Protein AF-A0A8T0EGS3-F1 (afdb_monomer)

Secondary structure (DSSP, 8-state):
-HHHHHHHHTT--GGGHHHHHHHHHHHHHTT-GGG--HHHHHHHHHT--TTS-----PPP--TTS-GGG------S---B-TTS-BHHHHHHHHHHHHHHHHHHHHHHHHHHHHHHHHT-

Solvent-accessible surface area (backbone atoms only — not comparable to full-atom values): 6953 Å² total; per-residue (Å²): 110,69,66,50,51,49,36,60,76,64,70,58,50,58,39,42,50,56,62,36,26,38,51,27,13,57,42,24,65,73,64,42,65,88,50,64,42,70,73,57,51,52,52,58,60,70,58,42,42,99,89,70,40,23,56,72,87,46,73,71,70,73,89,90,47,62,83,94,63,59,76,76,74,76,70,77,84,76,49,72,46,98,85,63,30,29,53,56,48,30,51,29,43,51,40,25,51,49,21,44,52,49,51,53,53,53,52,53,50,56,52,51,56,50,53,58,60,76,73,108

Organism: Argiope bruennichi (NCBI:txid94029)

Mean predicted aligned error: 6.41 Å

pLDDT: mean 87.78, std 12.64, range [53.53, 98.06]

Foldseek 3Di:
DVLLVVCVVVVNDLLCLLVNLLCLLVVLVVPPCVSLDPVSLVVLVVQADPVRAHASPDQHFDPPDDPVPPPSPPPPDWDQDPVNGTPSSRVSSVSNVVSNVVVVVVVVVVVVVVVVVVVD

Structure (mmCIF, N/CA/C/O backbone):
data_AF-A0A8T0EGS3-F1
#
_entry.id   AF-A0A8T0EGS3-F1
#
loop_
_atom_site.group_PDB
_atom_site.id
_atom_site.type_symbol
_atom_site.label_atom_id
_atom_site.label_alt_id
_atom_site.label_comp_id
_atom_site.label_asym_id
_atom_site.label_entity_id
_atom_site.label_seq_id
_atom_site.pdbx_PDB_ins_code
_atom_site.Cartn_x
_atom_site.Cartn_y
_atom_site.Cartn_z
_atom_site.occupancy
_atom_site.B_iso_or_equiv
_atom_site.auth_seq_id
_atom_site.auth_comp_id
_atom_site.auth_asym_id
_atom_site.auth_atom_id
_atom_site.pdbx_PDB_model_num
ATOM 1 N N . MET A 1 1 ? 3.166 12.385 4.426 1.00 62.91 1 MET A N 1
ATOM 2 C CA . MET A 1 1 ? 1.961 12.535 3.580 1.00 62.91 1 MET A CA 1
ATOM 3 C C . MET A 1 1 ? 2.237 13.133 2.206 1.00 62.91 1 MET A C 1
ATOM 5 O O . MET A 1 1 ? 1.375 12.961 1.356 1.00 62.91 1 MET A O 1
ATOM 9 N N . ARG A 1 2 ? 3.347 13.864 1.975 1.00 80.12 2 ARG A N 1
ATOM 10 C CA . ARG A 1 2 ? 3.587 14.544 0.690 1.00 80.12 2 ARG A CA 1
ATOM 11 C C . ARG A 1 2 ? 3.463 13.571 -0.489 1.00 80.12 2 ARG A C 1
ATOM 13 O O . ARG A 1 2 ? 2.592 13.781 -1.321 1.00 80.12 2 ARG A O 1
ATOM 20 N N . ASP A 1 3 ? 4.231 12.485 -0.509 1.00 85.69 3 ASP A N 1
ATOM 21 C CA . ASP A 1 3 ? 4.284 11.641 -1.713 1.00 85.69 3 ASP A CA 1
ATOM 22 C C . ASP A 1 3 ? 3.052 10.744 -1.863 1.00 85.69 3 ASP A C 1
ATOM 24 O O . ASP A 1 3 ? 2.592 10.541 -2.982 1.00 85.69 3 ASP A O 1
ATOM 28 N N . ALA A 1 4 ?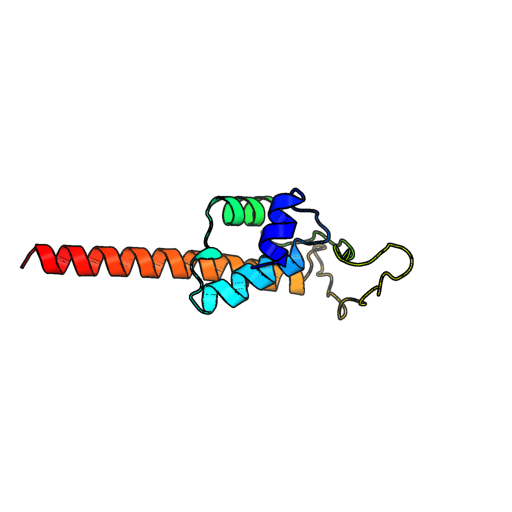 2.441 10.292 -0.759 1.00 92.38 4 ALA A N 1
ATOM 29 C CA . ALA A 1 4 ? 1.164 9.576 -0.824 1.00 92.38 4 ALA A CA 1
ATOM 30 C C . ALA A 1 4 ? 0.050 10.440 -1.452 1.00 92.38 4 ALA A C 1
ATOM 32 O O . ALA A 1 4 ? -0.677 9.986 -2.333 1.00 92.38 4 ALA A O 1
ATOM 33 N N . LYS A 1 5 ? -0.025 11.726 -1.077 1.00 93.00 5 LYS A N 1
ATOM 34 C CA . LYS A 1 5 ? -0.959 12.683 -1.690 1.00 93.00 5 LYS A CA 1
ATOM 35 C C . LYS A 1 5 ? -0.607 12.999 -3.141 1.00 93.00 5 LYS A C 1
ATOM 37 O O . LYS A 1 5 ? -1.508 13.124 -3.957 1.00 93.00 5 LYS A O 1
ATOM 42 N N . ILE A 1 6 ? 0.674 13.131 -3.484 1.00 91.12 6 ILE A N 1
ATOM 43 C CA . ILE A 1 6 ? 1.071 13.358 -4.884 1.00 91.12 6 ILE A CA 1
ATOM 44 C C . ILE A 1 6 ? 0.712 12.137 -5.740 1.00 91.12 6 ILE A C 1
ATOM 46 O O . ILE A 1 6 ? 0.191 12.297 -6.838 1.00 91.12 6 ILE A O 1
ATOM 50 N N . THR A 1 7 ? 0.910 10.926 -5.223 1.00 92.31 7 THR A N 1
ATOM 51 C CA . THR A 1 7 ? 0.517 9.679 -5.896 1.00 92.31 7 THR A CA 1
ATOM 52 C C . THR A 1 7 ? -0.995 9.642 -6.150 1.00 92.31 7 THR A C 1
ATOM 54 O O . THR A 1 7 ? -1.415 9.353 -7.265 1.00 92.31 7 THR A O 1
ATOM 57 N N . GLU A 1 8 ? -1.812 10.026 -5.163 1.00 95.19 8 GLU A N 1
ATOM 58 C CA . GLU A 1 8 ? -3.267 10.194 -5.321 1.00 95.19 8 GLU A CA 1
ATOM 59 C C . GLU A 1 8 ? -3.608 11.233 -6.407 1.00 95.19 8 GLU A C 1
ATOM 61 O O . GLU A 1 8 ? -4.380 10.950 -7.321 1.00 95.19 8 GLU A O 1
ATOM 66 N N . LEU A 1 9 ? -2.981 12.413 -6.365 1.00 94.50 9 LEU A N 1
ATOM 67 C CA . LEU A 1 9 ? -3.219 13.500 -7.326 1.00 94.50 9 LEU A CA 1
ATOM 68 C C . LEU A 1 9 ? -2.769 13.171 -8.757 1.00 94.50 9 LEU A C 1
ATOM 70 O O . LEU A 1 9 ? -3.268 13.768 -9.708 1.00 94.50 9 LEU A O 1
ATOM 74 N N . THR A 1 10 ? -1.827 12.243 -8.914 1.00 91.81 10 THR A N 1
ATOM 75 C CA . THR A 1 10 ? -1.274 11.820 -10.211 1.00 91.81 10 THR A CA 1
ATOM 76 C C . THR A 1 10 ? -1.901 10.528 -10.737 1.00 91.81 10 THR A C 1
ATOM 78 O O . THR A 1 10 ? -1.474 10.020 -11.771 1.00 91.81 10 THR A O 1
ATOM 81 N N . GLY A 1 11 ? -2.943 10.018 -10.071 1.00 94.19 11 GLY A N 1
ATOM 82 C CA . GLY A 1 11 ? -3.716 8.869 -10.542 1.00 94.19 11 GLY A CA 1
ATOM 83 C C . GLY A 1 11 ? -3.059 7.517 -10.273 1.00 94.19 11 GLY A C 1
ATOM 84 O O . GLY A 1 11 ? -3.289 6.579 -11.027 1.00 94.19 11 GLY A O 1
ATOM 85 N N . PHE A 1 12 ? -2.264 7.417 -9.207 1.00 93.75 12 PHE A N 1
ATOM 86 C CA . PHE A 1 12 ? -1.599 6.190 -8.767 1.00 93.75 12 PHE A CA 1
ATOM 87 C C . PHE A 1 12 ? -0.733 5.524 -9.850 1.00 93.75 12 PHE A C 1
ATOM 89 O O . PHE A 1 12 ? -1.000 4.398 -10.270 1.00 93.75 12 PHE A O 1
ATOM 96 N N . PRO A 1 13 ? 0.320 6.200 -10.337 1.00 91.69 13 PRO A N 1
ATOM 97 C CA . PRO A 1 13 ? 1.232 5.587 -11.292 1.00 91.69 13 PRO A CA 1
ATOM 98 C C . PRO A 1 13 ? 1.929 4.3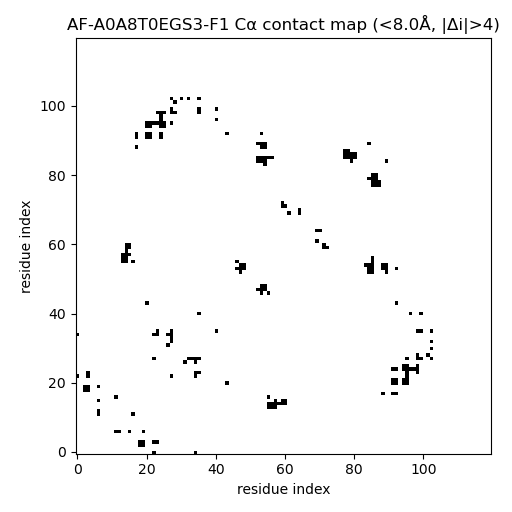60 -10.683 1.00 91.69 13 PRO A C 1
ATOM 100 O O . PRO A 1 13 ? 2.462 4.423 -9.574 1.00 91.69 13 PRO A O 1
ATOM 103 N N . GLY A 1 14 ? 2.027 3.272 -11.455 1.00 90.06 14 GLY A N 1
ATOM 104 C CA . GLY A 1 14 ? 2.678 2.023 -11.028 1.00 90.06 14 GLY A CA 1
ATOM 105 C C . GLY A 1 14 ? 4.121 2.183 -10.537 1.00 90.06 14 GLY A C 1
ATOM 106 O O . GLY A 1 14 ? 4.586 1.405 -9.711 1.00 90.06 14 GLY A O 1
ATOM 107 N N . SER A 1 15 ? 4.829 3.223 -10.994 1.00 88.31 15 SER A N 1
ATOM 108 C CA . SER A 1 15 ? 6.168 3.603 -10.514 1.00 88.31 15 SER A CA 1
ATOM 109 C C . SER A 1 15 ? 6.209 4.043 -9.048 1.00 88.31 15 SER A C 1
ATOM 111 O O . SER A 1 15 ? 7.293 4.116 -8.475 1.00 88.31 15 SER A O 1
ATOM 113 N N . HIS A 1 16 ? 5.054 4.310 -8.438 1.00 91.00 16 HIS A N 1
ATOM 114 C CA . HIS A 1 16 ? 4.921 4.858 -7.091 1.00 91.00 16 HIS A CA 1
ATOM 115 C C . HIS A 1 16 ? 4.192 3.935 -6.115 1.00 91.00 16 HIS A C 1
ATOM 117 O O . HIS A 1 16 ? 4.148 4.259 -4.931 1.00 91.00 16 HIS A O 1
ATOM 123 N N . HIS A 1 17 ? 3.660 2.792 -6.567 1.00 93.38 17 HIS A N 1
ATOM 124 C CA . HIS A 1 17 ? 2.936 1.844 -5.708 1.00 93.38 17 HIS A CA 1
ATOM 125 C C . HIS A 1 17 ? 3.760 1.437 -4.476 1.00 93.38 17 HIS A C 1
ATOM 127 O O . HIS A 1 17 ? 3.272 1.510 -3.352 1.00 93.38 17 HIS A O 1
ATOM 133 N N . ASP A 1 18 ? 5.033 1.096 -4.688 1.00 91.88 18 ASP A N 1
ATOM 134 C CA . ASP A 1 18 ? 5.998 0.714 -3.650 1.00 91.88 18 ASP A CA 1
ATOM 135 C C . ASP A 1 18 ? 6.107 1.776 -2.538 1.00 91.88 18 ASP A C 1
ATOM 137 O O . ASP A 1 18 ? 5.790 1.509 -1.379 1.00 91.88 18 ASP A O 1
ATOM 141 N N . LEU A 1 19 ? 6.447 3.017 -2.907 1.00 91.50 19 LEU A N 1
ATOM 142 C CA . LEU A 1 19 ? 6.598 4.129 -1.963 1.00 91.50 19 LEU A CA 1
ATOM 143 C C . LEU A 1 19 ? 5.265 4.526 -1.309 1.00 91.50 19 LEU A C 1
ATOM 145 O O . LEU A 1 19 ? 5.234 4.938 -0.147 1.00 91.50 19 LEU A O 1
ATOM 149 N N . PHE A 1 20 ? 4.164 4.423 -2.053 1.00 95.12 20 PHE A N 1
ATOM 150 C CA . PHE A 1 20 ? 2.822 4.712 -1.559 1.00 95.12 20 PHE A CA 1
ATOM 151 C C . PHE A 1 20 ? 2.425 3.748 -0.437 1.00 95.12 20 PHE A C 1
ATOM 153 O O . PHE A 1 20 ? 2.063 4.192 0.656 1.00 95.12 20 PHE A O 1
ATOM 160 N N . MET A 1 21 ? 2.567 2.440 -0.675 1.00 96.25 21 MET A N 1
ATOM 161 C CA . MET A 1 21 ? 2.302 1.400 0.320 1.00 96.25 21 MET A CA 1
ATOM 162 C C . MET A 1 21 ? 3.265 1.495 1.505 1.00 96.25 21 MET A C 1
ATOM 164 O O . MET A 1 21 ? 2.824 1.413 2.650 1.00 96.25 21 MET A O 1
ATOM 168 N N . GLU A 1 22 ? 4.554 1.757 1.264 1.00 94.81 22 GLU A N 1
ATOM 169 C CA . GLU A 1 22 ? 5.541 1.953 2.331 1.00 94.81 22 GLU A CA 1
ATOM 170 C C . GLU A 1 22 ? 5.146 3.112 3.265 1.00 94.81 22 GLU A C 1
ATOM 172 O O . GLU A 1 22 ? 5.153 2.949 4.488 1.00 94.81 22 GLU A O 1
ATOM 177 N N . GLN A 1 23 ? 4.727 4.264 2.723 1.00 95.31 23 GLN A N 1
ATOM 178 C CA . GLN A 1 23 ? 4.280 5.393 3.548 1.00 95.31 23 GLN A CA 1
ATOM 179 C C . GLN A 1 23 ? 3.009 5.088 4.334 1.00 95.31 23 GLN A C 1
ATOM 181 O O . GLN A 1 23 ? 2.932 5.443 5.511 1.00 95.31 23 GLN A O 1
ATOM 186 N N . ILE A 1 24 ? 2.025 4.437 3.709 1.00 96.81 24 ILE A N 1
ATOM 187 C CA . ILE A 1 24 ? 0.783 4.054 4.389 1.00 96.81 24 ILE A CA 1
ATOM 188 C C . ILE A 1 24 ? 1.074 3.079 5.526 1.00 96.81 24 ILE A C 1
ATOM 190 O O . ILE A 1 24 ? 0.621 3.302 6.646 1.00 96.81 24 ILE A O 1
ATOM 194 N N . GLY A 1 25 ? 1.870 2.041 5.268 1.00 96.69 25 GLY A N 1
ATOM 195 C CA . GLY A 1 25 ? 2.243 1.049 6.271 1.00 96.69 25 GLY A CA 1
ATOM 196 C C . GLY A 1 25 ? 3.018 1.655 7.437 1.00 96.69 25 GLY A C 1
ATOM 197 O O . GLY A 1 25 ? 2.608 1.517 8.590 1.00 96.69 25 GLY A O 1
ATOM 198 N N . LEU A 1 26 ? 4.114 2.368 7.155 1.00 95.44 26 LEU A N 1
ATOM 199 C CA . LEU A 1 26 ? 4.980 2.933 8.193 1.00 95.44 26 LEU A CA 1
ATOM 200 C C . LEU A 1 26 ? 4.271 4.012 9.016 1.00 95.44 26 LEU A C 1
ATOM 202 O O . LEU A 1 26 ? 4.293 3.964 10.247 1.00 95.44 26 LEU A O 1
ATOM 206 N N . CYS A 1 27 ? 3.632 4.988 8.364 1.00 95.19 27 CYS A N 1
ATOM 207 C CA . CYS A 1 27 ? 2.959 6.065 9.083 1.00 95.19 27 CYS A CA 1
ATOM 208 C C . CYS A 1 27 ? 1.661 5.591 9.751 1.00 95.19 27 CYS A C 1
ATOM 210 O O . CYS A 1 27 ? 1.368 6.027 10.866 1.00 95.19 27 CYS A O 1
ATOM 212 N N . GLY A 1 28 ? 0.914 4.680 9.122 1.00 94.38 28 GLY A N 1
ATOM 213 C CA . GLY A 1 28 ? -0.297 4.097 9.700 1.00 94.38 28 GLY A CA 1
ATOM 214 C C . GLY A 1 28 ? -0.002 3.311 10.978 1.00 94.38 28 GLY A C 1
ATOM 215 O O . GLY A 1 28 ? -0.645 3.535 12.000 1.00 94.38 28 GLY A O 1
ATOM 216 N N . ILE A 1 29 ? 1.045 2.476 10.991 1.00 94.31 29 ILE A N 1
ATOM 217 C CA . ILE A 1 29 ? 1.473 1.757 12.208 1.00 94.31 29 ILE A CA 1
ATOM 218 C C . ILE A 1 29 ? 1.946 2.712 13.311 1.00 94.31 29 ILE A C 1
ATOM 220 O O . ILE A 1 29 ? 1.770 2.414 14.496 1.00 94.31 29 ILE A O 1
ATOM 224 N N . TRP A 1 30 ? 2.506 3.868 12.947 1.00 93.69 30 TRP A N 1
ATOM 225 C CA . TRP A 1 30 ? 2.881 4.916 13.901 1.00 93.69 30 TRP A CA 1
ATOM 226 C C . TRP A 1 30 ? 1.674 5.699 14.460 1.00 93.69 30 TRP A C 1
ATOM 228 O O . TRP A 1 30 ? 1.839 6.554 15.328 1.00 93.69 30 TRP A O 1
ATOM 238 N N . GLY A 1 31 ? 0.456 5.411 13.990 1.00 90.69 31 GLY A N 1
ATOM 239 C CA . GLY A 1 31 ? -0.785 6.011 14.484 1.00 90.69 31 GLY A CA 1
ATOM 240 C C . GLY A 1 31 ? -1.229 7.269 13.734 1.00 90.69 31 GLY A C 1
ATOM 241 O O . GLY A 1 31 ? -2.147 7.958 14.187 1.00 90.69 31 GLY A O 1
ATOM 242 N N . TYR A 1 32 ? -0.620 7.593 12.588 1.00 93.56 32 TYR A N 1
ATOM 243 C CA . TYR A 1 32 ? -1.097 8.689 11.742 1.00 93.56 32 TYR A CA 1
ATOM 244 C C . TYR A 1 32 ? -2.343 8.253 10.960 1.00 93.56 32 TYR A C 1
ATOM 246 O O . TYR A 1 32 ? -2.246 7.699 9.867 1.00 93.56 32 TYR A O 1
ATOM 254 N N . LYS A 1 33 ? -3.522 8.560 11.512 1.00 90.62 33 LYS A N 1
ATOM 255 C CA . LYS A 1 33 ? -4.837 8.160 10.972 1.00 90.62 33 LYS A CA 1
ATOM 256 C C . LYS A 1 33 ? -5.119 8.680 9.552 1.00 90.62 33 LYS A C 1
ATOM 258 O O . LYS A 1 33 ? -5.897 8.072 8.827 1.00 90.62 33 LYS A O 1
ATOM 263 N N . ASP A 1 34 ? -4.449 9.751 9.117 1.00 92.12 34 ASP A N 1
ATOM 264 C CA . ASP A 1 34 ? -4.598 10.320 7.765 1.00 92.12 34 ASP A CA 1
ATOM 265 C C . ASP A 1 34 ? -4.187 9.358 6.630 1.00 92.12 34 ASP A C 1
ATOM 267 O O . ASP A 1 34 ? -4.494 9.616 5.465 1.00 92.12 34 ASP A O 1
ATOM 271 N N . PHE A 1 35 ? -3.472 8.274 6.953 1.00 93.75 35 PHE A N 1
ATOM 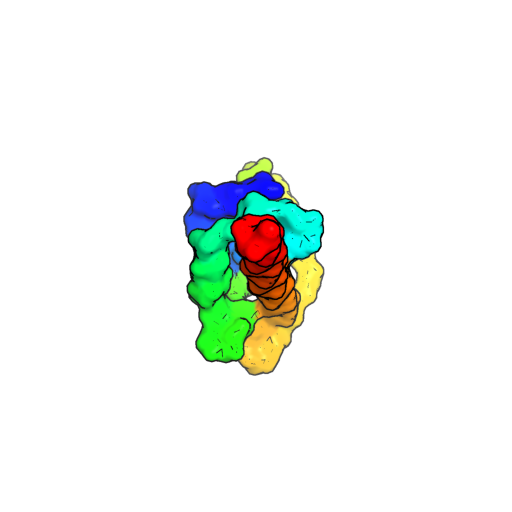272 C CA . PHE A 1 35 ? -3.053 7.247 5.997 1.00 93.75 35 PHE A CA 1
ATOM 273 C C . PHE A 1 35 ? -4.038 6.073 5.882 1.00 93.75 35 PHE A C 1
ATOM 275 O O . PHE A 1 35 ? -3.879 5.242 4.992 1.00 93.75 35 PHE A O 1
ATOM 282 N N . ASN A 1 36 ? -5.068 6.013 6.730 1.00 92.94 36 ASN A N 1
ATOM 283 C CA . ASN A 1 36 ? -6.097 4.969 6.725 1.00 92.94 36 ASN A CA 1
ATOM 284 C C . ASN A 1 36 ? -7.345 5.415 5.948 1.00 92.94 36 ASN A C 1
ATOM 286 O O . ASN A 1 36 ? -8.461 5.408 6.466 1.00 92.94 36 ASN A O 1
ATOM 290 N N . LYS A 1 37 ? -7.148 5.864 4.705 1.00 95.12 37 LYS A N 1
ATOM 291 C CA . LYS A 1 37 ? -8.251 6.241 3.815 1.00 95.12 37 LYS A CA 1
ATOM 292 C C . LYS A 1 37 ? -8.822 4.999 3.114 1.00 95.12 37 LYS A C 1
ATOM 294 O O . LYS A 1 37 ? -8.035 4.285 2.485 1.00 95.12 37 LYS A O 1
ATOM 299 N N . PRO A 1 38 ? -10.146 4.757 3.144 1.00 95.62 38 PRO A N 1
ATOM 300 C CA . PRO A 1 38 ? -10.760 3.624 2.447 1.00 95.62 38 PRO A CA 1
ATOM 301 C C . PRO A 1 38 ? -10.417 3.581 0.953 1.00 95.62 38 PRO A C 1
ATOM 303 O O . PRO A 1 38 ? -10.061 2.533 0.431 1.00 95.62 38 PRO A O 1
ATOM 306 N N . GLU A 1 39 ? -10.392 4.737 0.290 1.00 96.94 39 GLU A N 1
ATOM 307 C CA . GLU A 1 39 ? -10.107 4.837 -1.145 1.00 96.94 39 GLU A CA 1
ATOM 308 C C . GLU A 1 39 ? -8.662 4.433 -1.475 1.00 96.94 39 GLU A C 1
ATOM 310 O O . GLU A 1 39 ? -8.371 3.948 -2.567 1.00 96.94 39 GLU A O 1
ATOM 315 N N . TRP A 1 40 ? -7.734 4.640 -0.535 1.00 97.06 40 TRP A N 1
ATOM 316 C CA . TRP A 1 40 ? -6.343 4.211 -0.682 1.00 97.06 40 TRP A CA 1
ATOM 317 C C . TRP A 1 40 ? -6.199 2.711 -0.447 1.00 97.06 40 TRP A C 1
ATOM 319 O O . TRP A 1 40 ? -5.420 2.065 -1.144 1.00 97.06 40 TRP A O 1
ATOM 329 N N . LEU A 1 41 ? -6.959 2.151 0.498 1.00 97.31 41 LEU A N 1
ATOM 330 C CA . LEU A 1 41 ? -7.006 0.709 0.725 1.00 97.31 41 LEU A CA 1
ATOM 331 C C . LEU A 1 41 ? -7.553 -0.027 -0.504 1.00 97.31 41 LEU A C 1
ATOM 333 O O . LEU A 1 41 ? -6.945 -1.004 -0.932 1.00 97.31 41 LEU A O 1
ATOM 337 N N . ASP A 1 42 ? -8.633 0.476 -1.104 1.00 97.75 42 ASP A N 1
ATOM 338 C CA . ASP A 1 42 ? -9.213 -0.101 -2.321 1.00 97.75 42 ASP A CA 1
ATOM 339 C C . ASP A 1 42 ? -8.183 -0.155 -3.454 1.00 97.75 42 ASP A C 1
ATOM 341 O O . ASP A 1 42 ? -8.024 -1.182 -4.107 1.00 97.75 42 ASP A O 1
ATOM 345 N N . LYS A 1 43 ? -7.401 0.917 -3.633 1.00 97.50 43 LYS A N 1
ATOM 346 C CA . LYS A 1 43 ? -6.325 0.964 -4.633 1.00 97.50 43 LYS A CA 1
ATOM 347 C C . LYS A 1 43 ? -5.230 -0.065 -4.372 1.00 97.50 43 LYS A C 1
ATOM 349 O O . LYS A 1 43 ? -4.801 -0.731 -5.305 1.00 97.50 43 LYS A O 1
ATOM 354 N N . ILE A 1 44 ? -4.813 -0.232 -3.116 1.00 97.50 44 ILE A N 1
ATOM 355 C CA . ILE A 1 44 ? -3.831 -1.261 -2.744 1.00 97.50 44 ILE A CA 1
ATOM 356 C C . ILE A 1 44 ? -4.373 -2.654 -3.086 1.00 97.50 44 ILE A C 1
ATOM 358 O O . ILE A 1 44 ? -3.667 -3.442 -3.703 1.00 97.50 44 ILE A O 1
ATOM 362 N N . LEU A 1 45 ? -5.634 -2.942 -2.753 1.00 97.69 45 LEU A N 1
ATOM 363 C CA . LEU A 1 45 ? -6.263 -4.229 -3.061 1.00 97.69 45 LEU A CA 1
ATOM 364 C C . LEU A 1 45 ? -6.420 -4.466 -4.573 1.00 97.69 45 LEU A C 1
ATOM 366 O O . LEU A 1 45 ? -6.256 -5.593 -5.028 1.00 97.69 45 LEU A O 1
ATOM 370 N N . GLU A 1 46 ? -6.689 -3.422 -5.362 1.00 97.19 46 GLU A N 1
ATOM 371 C CA . GLU A 1 46 ? -6.756 -3.504 -6.830 1.00 97.19 46 GLU A CA 1
ATOM 372 C C . GLU A 1 46 ? -5.414 -3.883 -7.480 1.00 97.19 46 GLU A C 1
ATOM 374 O O . GLU A 1 46 ? -5.409 -4.457 -8.568 1.00 97.19 46 GLU A O 1
ATOM 379 N N . TRP A 1 47 ? -4.277 -3.561 -6.854 1.00 96.62 47 TRP A N 1
ATOM 380 C CA . TRP A 1 47 ? -2.943 -3.887 -7.386 1.00 96.62 47 TRP A CA 1
ATOM 381 C C . TRP A 1 47 ? -2.479 -5.302 -7.048 1.00 96.62 47 TRP A C 1
ATOM 383 O O . TRP A 1 47 ? -1.398 -5.711 -7.475 1.00 96.62 47 TRP A O 1
ATOM 393 N N . GLN A 1 48 ? -3.266 -6.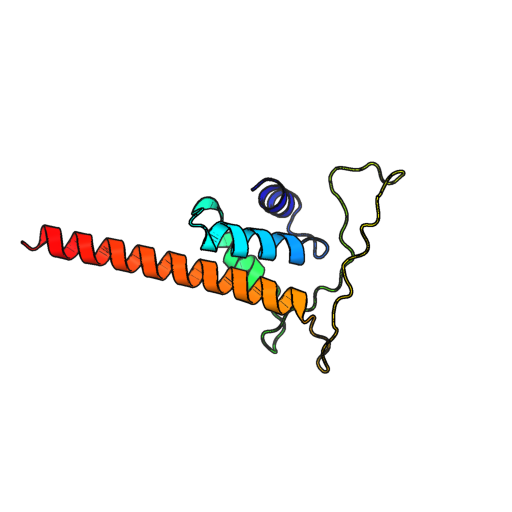031 -6.263 1.00 96.44 48 GLN A N 1
ATOM 394 C CA . GLN A 1 48 ? -2.949 -7.385 -5.861 1.00 96.44 48 GLN A CA 1
ATOM 395 C C . GLN A 1 48 ? -3.095 -8.343 -7.051 1.00 96.44 48 GLN A C 1
ATOM 397 O O . GLN A 1 48 ? -4.129 -8.392 -7.71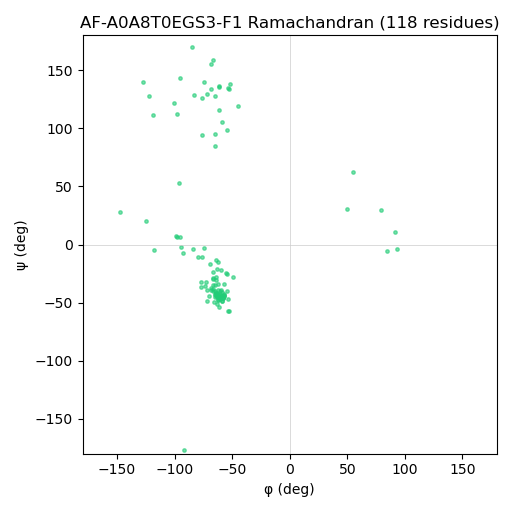8 1.00 96.44 48 GLN A O 1
ATOM 402 N N . GLU A 1 49 ? -2.067 -9.150 -7.296 1.00 95.31 49 GLU A N 1
ATOM 403 C CA . GLU A 1 49 ? -2.141 -10.242 -8.263 1.00 95.31 49 GLU A CA 1
ATOM 404 C C . GLU A 1 49 ? -3.118 -11.327 -7.775 1.00 95.31 49 GLU A C 1
ATOM 406 O O . GLU A 1 49 ? -3.334 -11.463 -6.567 1.00 95.31 49 GLU A O 1
ATOM 411 N N . PRO A 1 50 ? -3.661 -12.190 -8.656 1.00 94.06 50 PRO A N 1
ATOM 412 C CA . PRO A 1 50 ? -4.563 -13.273 -8.245 1.00 94.06 50 PRO A CA 1
ATOM 413 C C . PRO A 1 50 ? -3.986 -14.225 -7.182 1.00 94.06 50 PRO A C 1
ATOM 415 O O . PRO A 1 50 ? -4.739 -14.868 -6.453 1.00 94.06 50 PRO A O 1
ATOM 418 N N . SER A 1 51 ? -2.656 -14.328 -7.085 1.00 93.94 51 SER A N 1
ATOM 419 C CA . SER A 1 51 ? -1.947 -15.097 -6.052 1.00 93.94 51 SER A CA 1
ATOM 420 C C . SER A 1 51 ? -1.915 -14.412 -4.679 1.00 93.94 51 SER A C 1
ATOM 422 O O . SER A 1 51 ? -1.508 -15.028 -3.696 1.00 93.94 51 SER A O 1
ATOM 424 N N . GLY A 1 52 ? -2.319 -13.144 -4.597 1.00 93.94 52 GLY A N 1
ATOM 425 C CA . GLY A 1 52 ? -2.265 -12.318 -3.396 1.00 93.94 52 GLY A CA 1
ATOM 426 C C . GLY A 1 52 ? -0.997 -11.463 -3.262 1.00 93.94 52 GLY A C 1
ATOM 427 O O . GLY A 1 52 ? -0.879 -10.701 -2.300 1.00 93.94 52 GLY A O 1
ATOM 428 N N . CYS A 1 53 ? -0.041 -11.590 -4.182 1.00 95.62 53 CYS A N 1
ATOM 429 C CA . CYS A 1 53 ? 1.226 -10.863 -4.144 1.00 95.62 53 CYS A CA 1
ATOM 430 C C . CYS A 1 53 ? 1.170 -9.536 -4.922 1.00 95.62 53 CYS A C 1
ATOM 432 O O . CYS A 1 53 ? 0.131 -9.173 -5.468 1.00 95.62 53 CYS A O 1
ATOM 434 N N . TYR A 1 54 ? 2.304 -8.831 -4.995 1.00 95.81 54 TYR A N 1
ATOM 435 C CA . TYR A 1 54 ? 2.442 -7.574 -5.734 1.00 95.81 54 TYR A CA 1
ATOM 436 C C . TYR A 1 54 ? 3.625 -7.639 -6.702 1.00 95.81 54 TYR A C 1
ATOM 438 O O . TYR A 1 54 ? 4.676 -8.199 -6.368 1.00 95.81 54 TYR A O 1
ATOM 446 N N . ALA A 1 55 ? 3.443 -7.086 -7.906 1.00 93.19 55 ALA A N 1
ATOM 447 C CA . ALA A 1 55 ? 4.380 -7.260 -9.018 1.00 93.19 55 ALA A CA 1
ATOM 448 C C . ALA A 1 55 ? 4.488 -6.051 -9.974 1.00 93.19 55 ALA A C 1
ATOM 450 O O . ALA A 1 55 ? 4.812 -6.227 -11.149 1.00 93.19 55 ALA A O 1
ATOM 451 N N . SER A 1 56 ? 4.249 -4.814 -9.514 1.00 85.12 56 SER A N 1
ATOM 452 C CA . SER A 1 56 ? 4.160 -3.639 -10.404 1.00 85.12 56 SER A CA 1
ATOM 453 C C . SER A 1 56 ? 5.425 -3.433 -11.253 1.00 85.12 56 SER A C 1
ATOM 455 O O . SER A 1 56 ? 5.343 -2.980 -12.399 1.00 85.12 56 SER A O 1
ATOM 457 N N . ALA A 1 57 ? 6.599 -3.771 -10.702 1.00 69.56 57 ALA A N 1
ATOM 458 C CA . ALA A 1 57 ? 7.897 -3.824 -11.390 1.00 69.56 57 ALA A CA 1
ATOM 459 C C . ALA A 1 57 ? 8.254 -2.571 -12.218 1.00 69.56 57 ALA A C 1
ATOM 461 O O . ALA A 1 57 ? 8.964 -2.646 -13.226 1.00 69.56 57 ALA A O 1
ATOM 462 N N . LYS A 1 58 ? 7.776 -1.390 -11.808 1.00 78.31 58 LYS A N 1
ATOM 463 C CA . LYS A 1 58 ? 8.076 -0.115 -12.472 1.00 78.31 58 LYS A CA 1
ATOM 464 C C . LYS A 1 58 ? 9.241 0.593 -11.787 1.00 78.31 58 LYS A C 1
ATOM 466 O O . LYS A 1 58 ? 9.381 0.569 -10.567 1.00 78.31 58 LYS A O 1
ATOM 471 N N . LYS A 1 59 ? 10.086 1.252 -12.585 1.00 74.50 59 LYS A N 1
ATOM 472 C CA . LYS A 1 59 ? 11.135 2.132 -12.055 1.00 74.50 59 LYS A CA 1
ATOM 473 C C . LYS A 1 59 ? 10.477 3.353 -11.422 1.00 74.50 59 LYS A C 1
ATOM 475 O O . LYS A 1 59 ? 9.596 3.940 -12.039 1.00 74.50 59 LYS A O 1
ATOM 480 N N . TYR A 1 60 ? 10.925 3.725 -10.226 1.00 74.94 60 TYR A N 1
ATOM 481 C CA . TYR A 1 60 ? 10.480 4.950 -9.569 1.00 74.94 60 TYR A CA 1
ATOM 482 C C . TYR A 1 60 ? 10.845 6.178 -10.411 1.00 74.94 60 TYR A C 1
ATOM 484 O O . TYR A 1 60 ? 11.974 6.286 -10.898 1.00 74.94 60 TYR A O 1
ATOM 492 N N . GLU A 1 61 ? 9.901 7.103 -10.553 1.00 73.50 61 GLU A N 1
ATOM 493 C CA . GLU A 1 61 ? 10.070 8.352 -11.294 1.00 73.50 61 GLU A CA 1
ATOM 494 C C . GLU A 1 61 ? 9.881 9.521 -10.329 1.00 73.50 61 GLU A C 1
ATOM 496 O O . GLU A 1 61 ? 8.785 9.749 -9.844 1.00 73.50 61 GLU A O 1
ATOM 501 N N . CYS A 1 62 ? 10.936 10.273 -10.011 1.00 72.31 62 CYS A N 1
ATOM 502 C CA . CYS A 1 62 ? 10.799 11.395 -9.084 1.00 72.31 62 CYS A CA 1
ATOM 503 C C . CYS A 1 62 ? 9.884 12.491 -9.658 1.00 72.31 62 CYS A C 1
ATOM 505 O O . CYS A 1 62 ? 10.172 13.025 -10.727 1.00 72.31 62 CYS A O 1
ATOM 507 N N . PHE A 1 63 ? 8.870 12.914 -8.898 1.00 69.50 63 PHE A N 1
ATOM 508 C CA . PHE A 1 63 ? 7.999 14.031 -9.287 1.00 69.50 63 PHE A CA 1
ATOM 509 C C . PHE A 1 63 ? 8.707 15.401 -9.326 1.00 69.50 63 PHE A C 1
ATOM 511 O O . PHE A 1 63 ? 8.327 16.266 -10.109 1.00 69.50 63 PHE A O 1
ATOM 518 N N . ASP A 1 64 ? 9.746 15.597 -8.506 1.00 67.75 64 ASP A N 1
ATOM 519 C CA . ASP A 1 64 ? 10.307 16.926 -8.205 1.00 67.75 64 ASP A CA 1
ATOM 520 C C . ASP A 1 64 ? 11.556 17.307 -9.027 1.00 67.75 64 ASP A C 1
ATOM 522 O O . ASP A 1 64 ? 12.188 18.329 -8.752 1.00 67.75 64 ASP A O 1
ATOM 526 N N . VAL A 1 65 ? 11.963 16.502 -10.016 1.00 61.22 65 VAL A N 1
ATOM 527 C CA . VAL A 1 65 ? 13.249 16.700 -10.706 1.00 61.22 65 VAL A CA 1
ATOM 528 C C . VAL A 1 65 ? 13.034 16.889 -12.209 1.00 61.22 65 VAL A C 1
ATOM 530 O O . VAL A 1 65 ? 12.397 16.036 -12.830 1.00 61.22 65 VAL A O 1
ATOM 533 N N . PRO A 1 66 ? 13.569 17.962 -12.836 1.00 60.31 66 PRO A N 1
ATOM 534 C CA . PRO A 1 66 ? 13.579 18.082 -14.290 1.00 60.31 66 PRO A CA 1
ATOM 535 C C . PRO A 1 66 ? 14.169 16.808 -14.896 1.00 60.31 66 PRO A C 1
ATOM 537 O O . PRO A 1 66 ? 15.181 16.320 -14.394 1.00 60.31 66 PRO A O 1
ATOM 540 N N . ALA A 1 67 ? 13.588 16.286 -15.981 1.00 57.22 67 ALA A N 1
ATOM 541 C CA . ALA A 1 67 ? 14.028 15.030 -16.605 1.00 57.22 67 ALA A CA 1
ATOM 542 C C . ALA A 1 67 ? 15.553 14.970 -16.864 1.00 57.22 67 ALA A C 1
ATOM 544 O O . ALA A 1 67 ? 16.153 13.900 -16.809 1.00 57.22 67 ALA A O 1
ATOM 545 N N . ALA A 1 68 ? 16.190 16.131 -17.068 1.00 56.91 68 ALA A N 1
ATOM 546 C CA . ALA A 1 68 ? 17.631 16.303 -17.259 1.00 56.91 68 ALA A CA 1
ATOM 547 C C . ALA A 1 68 ? 18.508 16.046 -16.010 1.00 56.91 68 ALA A C 1
ATOM 549 O O . ALA A 1 68 ? 19.716 15.880 -16.144 1.00 56.91 68 ALA A O 1
ATOM 550 N N . MET A 1 69 ? 17.931 16.021 -14.806 1.00 55.62 69 MET A N 1
ATOM 551 C CA . MET A 1 69 ? 18.624 15.804 -13.528 1.00 55.62 69 MET A CA 1
ATOM 552 C C . MET A 1 69 ? 18.025 14.637 -12.739 1.00 55.62 69 MET A C 1
ATOM 554 O O . MET A 1 69 ? 18.222 14.558 -11.529 1.00 55.62 69 MET A O 1
ATOM 558 N N . SER A 1 70 ? 17.292 13.736 -13.406 1.00 53.53 70 SER A N 1
ATOM 559 C CA . SER A 1 70 ? 16.748 12.532 -12.782 1.00 53.53 70 SER A CA 1
ATOM 560 C C . SER A 1 70 ? 17.882 11.747 -12.125 1.00 53.53 70 SER A C 1
ATOM 562 O O . SER A 1 70 ? 18.631 11.015 -12.774 1.00 53.53 70 SER A O 1
ATOM 564 N N . HIS A 1 71 ? 18.036 11.919 -10.812 1.00 55.09 71 HIS A N 1
ATOM 565 C CA . HIS A 1 71 ? 18.783 10.984 -10.005 1.00 55.09 71 HIS A CA 1
ATOM 566 C C . HIS A 1 71 ? 17.980 9.694 -10.073 1.00 55.09 71 HIS A C 1
ATOM 568 O O . HIS A 1 71 ? 17.019 9.515 -9.325 1.00 55.09 71 HIS A O 1
ATOM 574 N N . THR A 1 72 ? 18.351 8.803 -10.992 1.00 55.25 72 THR A N 1
ATOM 575 C CA . THR A 1 72 ? 17.880 7.425 -10.978 1.00 55.25 72 THR A CA 1
ATOM 576 C C . THR A 1 72 ? 18.438 6.808 -9.710 1.00 55.25 72 THR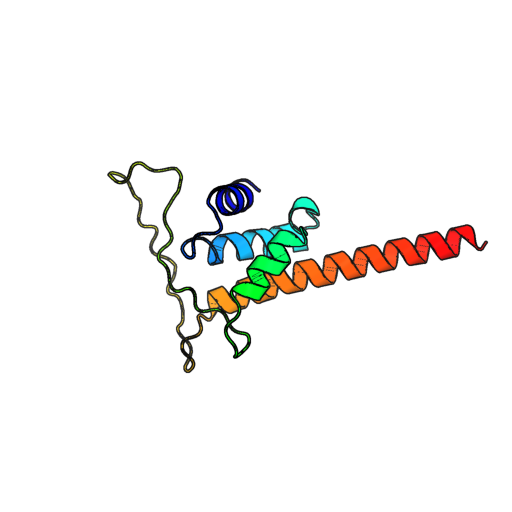 A C 1
ATOM 578 O O . THR A 1 72 ? 19.526 6.230 -9.703 1.00 55.25 72 THR A O 1
ATOM 581 N N . ARG A 1 73 ? 17.735 7.005 -8.593 1.00 57.19 73 ARG A N 1
ATOM 582 C CA . ARG A 1 73 ? 17.988 6.270 -7.368 1.00 57.19 73 ARG A CA 1
ATOM 583 C C . ARG A 1 73 ? 17.793 4.814 -7.749 1.00 57.19 73 ARG A C 1
ATOM 585 O O . ARG A 1 73 ? 16.674 4.375 -7.997 1.00 57.19 73 ARG A O 1
ATOM 592 N N . VAL A 1 74 ? 18.897 4.088 -7.872 1.00 55.50 74 VAL A N 1
ATOM 593 C CA . VAL A 1 74 ? 18.852 2.649 -8.098 1.00 55.50 74 VAL A CA 1
ATOM 594 C C . VAL A 1 74 ? 18.150 2.067 -6.873 1.00 55.50 74 VAL A C 1
ATOM 596 O O . VAL A 1 74 ? 18.629 2.243 -5.747 1.00 55.50 74 VAL A O 1
ATOM 599 N N . LYS A 1 75 ? 16.967 1.466 -7.069 1.00 59.78 75 LYS A N 1
ATOM 600 C CA . LYS A 1 75 ? 16.274 0.732 -6.002 1.00 59.78 75 LYS A CA 1
ATOM 601 C C . LYS A 1 75 ? 17.278 -0.292 -5.465 1.00 59.78 75 LYS A C 1
ATOM 603 O O . LYS A 1 75 ? 17.975 -0.928 -6.256 1.00 59.78 75 LYS A O 1
ATOM 608 N N . ARG A 1 76 ? 17.394 -0.426 -4.138 1.00 65.31 76 ARG A N 1
ATOM 609 C CA . ARG A 1 76 ? 18.111 -1.577 -3.558 1.00 65.31 76 ARG A CA 1
ATOM 610 C C . ARG A 1 76 ? 17.495 -2.831 -4.181 1.00 65.31 76 ARG A C 1
ATOM 612 O O . ARG A 1 76 ? 16.276 -2.852 -4.323 1.00 65.31 76 ARG A O 1
ATOM 619 N N . GLU A 1 77 ? 18.328 -3.770 -4.628 1.00 69.06 77 GLU A N 1
ATOM 620 C CA . GLU A 1 77 ? 17.906 -4.872 -5.502 1.00 69.06 77 GLU A CA 1
ATOM 621 C C . GLU A 1 77 ? 16.599 -5.507 -5.014 1.00 69.06 77 GLU A C 1
ATOM 623 O O . GLU A 1 77 ? 16.500 -5.989 -3.885 1.00 69.06 77 GLU A O 1
ATOM 628 N N . GLU A 1 78 ? 15.581 -5.441 -5.867 1.00 85.81 78 GLU A N 1
ATOM 629 C CA . GLU A 1 78 ? 14.314 -6.120 -5.646 1.00 85.81 78 GLU A CA 1
ATOM 630 C C . GLU A 1 78 ? 14.504 -7.613 -5.914 1.00 85.81 78 GLU A C 1
ATOM 632 O O . GLU A 1 78 ? 15.172 -7.996 -6.878 1.00 85.81 78 GLU A O 1
ATOM 637 N N . LYS A 1 79 ? 13.888 -8.466 -5.092 1.00 89.94 79 LYS A N 1
ATOM 638 C CA . LYS A 1 79 ? 13.937 -9.912 -5.304 1.00 89.94 79 LYS A CA 1
ATOM 639 C C . LYS A 1 79 ? 12.670 -10.365 -6.016 1.00 89.94 79 LYS A C 1
ATOM 641 O O . LYS A 1 79 ? 11.595 -10.371 -5.422 1.00 89.94 79 LYS A O 1
ATOM 646 N N . ILE A 1 80 ? 12.834 -10.812 -7.258 1.00 92.12 80 ILE A N 1
ATOM 647 C CA . ILE A 1 80 ? 11.779 -11.483 -8.018 1.00 92.12 80 ILE A CA 1
ATOM 648 C C . ILE A 1 80 ? 11.641 -12.918 -7.489 1.00 92.12 80 ILE A C 1
ATOM 650 O O . ILE A 1 80 ? 12.626 -13.655 -7.387 1.00 92.12 80 ILE A O 1
ATOM 654 N N . LEU A 1 81 ? 10.427 -13.292 -7.102 1.00 92.62 81 LEU A N 1
ATOM 655 C CA . LEU A 1 81 ? 10.058 -14.622 -6.631 1.00 92.62 81 LEU A CA 1
ATOM 656 C C . LEU A 1 81 ? 9.738 -15.552 -7.815 1.00 92.62 81 LEU A C 1
ATOM 658 O O . LEU A 1 81 ? 9.648 -15.126 -8.965 1.00 92.62 81 LEU A O 1
ATOM 662 N N . SER A 1 82 ? 9.594 -16.853 -7.549 1.00 93.50 82 SER A N 1
ATOM 663 C CA . SER A 1 82 ? 9.375 -17.873 -8.591 1.00 93.50 82 SER A CA 1
ATOM 664 C C . SER A 1 82 ? 8.066 -17.709 -9.371 1.00 93.50 82 SER A C 1
ATOM 666 O O . SER A 1 82 ? 7.942 -18.238 -10.470 1.00 93.50 82 SER A O 1
ATOM 668 N N . ASP A 1 83 ? 7.099 -17.002 -8.799 1.00 91.06 83 ASP A N 1
ATOM 669 C CA . ASP A 1 83 ? 5.791 -16.658 -9.362 1.00 91.06 83 ASP A CA 1
ATOM 670 C C . ASP A 1 83 ? 5.771 -15.270 -10.034 1.00 91.06 83 ASP A C 1
ATOM 672 O O . ASP A 1 83 ? 4.718 -14.810 -10.464 1.00 91.06 83 ASP A O 1
ATOM 676 N N . GLY A 1 84 ? 6.928 -14.607 -10.154 1.00 92.00 84 GLY A N 1
ATOM 677 C CA . GLY A 1 84 ? 7.059 -13.274 -10.754 1.00 92.00 84 GLY A CA 1
ATOM 678 C C . GLY A 1 84 ? 6.770 -12.120 -9.791 1.00 92.00 84 GLY A C 1
ATOM 679 O O . GLY A 1 84 ? 7.001 -10.964 -10.142 1.00 92.00 84 GLY A O 1
ATOM 680 N N . CYS A 1 85 ? 6.333 -12.422 -8.569 1.00 94.38 85 CYS A N 1
ATOM 681 C CA . CYS A 1 85 ? 6.060 -11.432 -7.541 1.00 94.38 85 CYS A CA 1
ATOM 682 C C . CYS A 1 85 ? 7.339 -10.765 -7.038 1.00 94.38 85 CYS A C 1
ATOM 684 O O . CYS A 1 85 ? 8.429 -11.341 -7.063 1.00 94.38 85 CYS A O 1
ATOM 686 N N . LEU A 1 86 ? 7.198 -9.555 -6.512 1.00 94.06 86 LEU A N 1
ATOM 687 C CA . LEU A 1 86 ? 8.299 -8.796 -5.942 1.00 94.06 86 LEU A CA 1
ATOM 688 C C . LEU A 1 86 ? 8.272 -8.913 -4.420 1.00 94.06 86 LEU A C 1
ATOM 690 O O . LEU A 1 86 ? 7.277 -8.588 -3.768 1.00 94.06 86 LEU A O 1
ATOM 694 N N . SER A 1 87 ? 9.368 -9.411 -3.846 1.00 93.88 87 SER A N 1
ATOM 695 C CA . SER A 1 87 ? 9.458 -9.727 -2.420 1.00 93.88 87 SER A CA 1
ATOM 696 C C . SER A 1 87 ? 9.303 -8.493 -1.536 1.00 93.88 87 SER A C 1
ATOM 698 O O . SER A 1 87 ? 8.615 -8.568 -0.519 1.00 93.88 87 SER A O 1
ATOM 700 N N . HIS A 1 88 ? 9.964 -7.384 -1.874 1.00 93.81 88 HIS A N 1
ATOM 701 C CA . HIS A 1 88 ? 9.860 -6.153 -1.096 1.00 93.81 88 HIS A CA 1
ATOM 702 C C . HIS A 1 88 ? 8.488 -5.518 -1.296 1.00 93.81 88 HIS A C 1
ATOM 704 O O . HIS A 1 88 ? 7.840 -5.213 -0.299 1.00 93.81 88 HIS A O 1
ATOM 710 N N . GLU A 1 89 ? 8.024 -5.376 -2.543 1.00 94.00 89 GLU A N 1
ATOM 711 C CA . GLU A 1 89 ? 6.720 -4.761 -2.834 1.00 94.00 89 GLU A CA 1
ATOM 712 C C . GLU A 1 89 ? 5.583 -5.498 -2.107 1.00 94.00 89 GLU A C 1
ATOM 714 O O . GLU A 1 89 ? 4.756 -4.883 -1.439 1.00 94.00 89 GLU A O 1
ATOM 719 N N . THR A 1 90 ? 5.607 -6.834 -2.128 1.00 96.69 90 THR A N 1
ATOM 720 C CA . THR A 1 90 ? 4.646 -7.662 -1.384 1.00 96.69 90 THR A CA 1
ATOM 721 C C . THR A 1 90 ? 4.757 -7.445 0.130 1.00 96.69 90 THR A C 1
ATOM 723 O O . THR A 1 90 ? 3.746 -7.388 0.829 1.00 96.69 90 THR A O 1
ATOM 726 N N . GLY A 1 91 ? 5.976 -7.291 0.656 1.00 96.31 91 GLY A N 1
ATOM 727 C CA . GLY A 1 91 ? 6.208 -7.016 2.073 1.00 96.31 91 GLY A CA 1
ATOM 728 C C . GLY A 1 91 ? 5.668 -5.655 2.522 1.00 96.31 91 GLY A C 1
ATOM 729 O O . GLY A 1 91 ? 5.026 -5.569 3.570 1.00 96.31 91 GLY A O 1
ATOM 730 N N . VAL A 1 92 ? 5.880 -4.596 1.735 1.00 95.81 92 VAL A N 1
ATOM 731 C CA . VAL A 1 92 ? 5.354 -3.256 2.058 1.00 95.81 92 VAL A CA 1
ATOM 732 C C . VAL A 1 92 ? 3.844 -3.169 1.850 1.00 95.81 92 VAL A C 1
ATOM 734 O O . VAL A 1 92 ? 3.167 -2.504 2.633 1.00 95.81 92 VAL A O 1
ATOM 737 N N . ALA A 1 93 ? 3.290 -3.899 0.880 1.00 97.62 93 ALA A N 1
ATOM 738 C CA . ALA A 1 93 ? 1.848 -4.034 0.722 1.00 97.62 93 ALA A CA 1
ATOM 739 C C . ALA A 1 93 ? 1.212 -4.707 1.944 1.00 97.62 93 ALA A C 1
ATOM 741 O O . ALA A 1 93 ? 0.261 -4.182 2.523 1.00 97.62 93 ALA A O 1
ATOM 742 N N . LEU A 1 94 ? 1.791 -5.822 2.409 1.00 98.00 94 LEU A N 1
ATOM 743 C CA . LEU A 1 94 ? 1.356 -6.484 3.639 1.00 98.00 94 LEU A CA 1
ATOM 744 C C . LEU A 1 94 ? 1.410 -5.528 4.837 1.00 98.00 94 LEU A C 1
ATOM 746 O O . LEU A 1 94 ? 0.471 -5.488 5.630 1.00 98.00 94 LEU A O 1
ATOM 750 N N . LEU A 1 95 ? 2.473 -4.726 4.954 1.00 97.81 95 LEU A N 1
ATOM 751 C CA . LEU A 1 95 ? 2.597 -3.721 6.009 1.00 97.81 95 LEU A CA 1
ATOM 752 C C . LEU A 1 95 ? 1.458 -2.688 5.957 1.00 97.81 95 LEU A C 1
ATOM 754 O O . LEU A 1 95 ? 0.870 -2.373 6.993 1.00 97.81 95 LEU A O 1
ATOM 758 N N . ALA A 1 96 ? 1.121 -2.188 4.766 1.00 97.88 96 ALA A N 1
ATOM 759 C CA . ALA A 1 96 ? 0.025 -1.244 4.560 1.00 97.88 96 ALA A CA 1
ATOM 760 C C . ALA A 1 96 ? -1.346 -1.847 4.905 1.00 97.88 96 ALA A C 1
ATOM 762 O O . ALA A 1 96 ? -2.168 -1.198 5.556 1.00 97.88 96 ALA A O 1
ATOM 763 N N . LEU A 1 97 ? -1.587 -3.104 4.526 1.00 98.06 97 LEU A N 1
ATOM 764 C CA . LEU A 1 97 ? -2.819 -3.820 4.863 1.00 98.06 97 LEU A CA 1
ATOM 765 C C . LEU A 1 97 ? -2.941 -4.043 6.375 1.00 98.06 97 LEU A C 1
ATOM 767 O O . LEU A 1 97 ? -3.983 -3.752 6.959 1.00 98.06 97 LEU A O 1
ATOM 771 N N . VAL A 1 98 ? -1.864 -4.480 7.036 1.00 97.69 98 VAL A N 1
ATOM 772 C CA . VAL A 1 98 ? -1.829 -4.656 8.498 1.00 97.69 98 VAL A CA 1
ATOM 773 C C . VAL A 1 98 ? -2.082 -3.333 9.222 1.00 97.69 98 VAL A C 1
ATOM 775 O O . VAL A 1 98 ? -2.821 -3.315 10.206 1.00 97.69 98 VAL A O 1
ATOM 778 N N . ALA A 1 99 ? -1.528 -2.220 8.731 1.00 97.12 99 ALA A N 1
ATOM 779 C CA . ALA A 1 99 ? -1.790 -0.895 9.290 1.00 97.12 99 ALA A CA 1
ATOM 780 C C . ALA A 1 99 ? -3.286 -0.533 9.248 1.00 97.12 99 ALA A C 1
ATOM 782 O O . ALA A 1 99 ? -3.816 0.008 10.218 1.00 97.12 99 ALA A O 1
ATOM 783 N N . ASN A 1 100 ? -3.977 -0.866 8.153 1.00 96.88 100 ASN A N 1
ATOM 784 C CA . ASN A 1 100 ? -5.418 -0.643 8.012 1.00 96.88 100 ASN A CA 1
ATOM 785 C C . ASN A 1 100 ? -6.250 -1.558 8.913 1.00 96.88 100 ASN A C 1
ATOM 787 O O . ASN A 1 100 ? -7.143 -1.080 9.609 1.00 96.88 100 ASN A O 1
ATOM 791 N N . VAL A 1 101 ? -5.918 -2.849 8.977 1.00 96.81 101 VAL A N 1
ATOM 792 C CA . VAL A 1 101 ? -6.593 -3.793 9.884 1.00 96.81 101 VAL A CA 1
ATOM 793 C C . VAL A 1 101 ? -6.447 -3.348 11.339 1.00 96.81 101 VAL A C 1
ATOM 795 O O . VAL A 1 101 ? -7.421 -3.353 12.090 1.00 96.81 101 VAL A O 1
ATOM 798 N N . ARG A 1 102 ? -5.244 -2.923 11.738 1.00 95.94 102 ARG A N 1
ATOM 799 C CA . ARG A 1 102 ? -4.989 -2.408 13.084 1.00 95.94 102 ARG A CA 1
ATOM 800 C C . ARG A 1 102 ? -5.828 -1.166 13.382 1.00 95.94 102 ARG A C 1
ATOM 802 O O . ARG A 1 102 ? -6.436 -1.108 14.445 1.00 95.94 102 ARG A O 1
ATOM 809 N N . PHE A 1 103 ? -5.877 -0.206 12.459 1.00 95.69 103 PHE A N 1
ATOM 810 C CA . PHE A 1 103 ? -6.675 1.009 12.622 1.00 95.69 103 PHE A CA 1
ATOM 811 C C . PHE A 1 103 ? -8.162 0.699 12.852 1.00 95.69 103 PHE A C 1
ATOM 813 O O . PHE A 1 103 ? -8.770 1.239 13.777 1.00 95.69 103 PHE A O 1
ATOM 820 N N . GLU A 1 104 ? -8.741 -0.206 12.059 1.00 95.12 104 GLU A N 1
ATOM 821 C CA . GLU A 1 104 ? -10.144 -0.602 12.230 1.00 95.12 104 GLU A CA 1
ATOM 822 C C . GLU A 1 104 ? -10.376 -1.362 13.543 1.00 95.12 104 GLU A C 1
ATOM 824 O O . GLU A 1 104 ? -11.368 -1.113 14.230 1.00 95.12 104 GLU A O 1
ATOM 829 N N . ALA A 1 105 ? -9.442 -2.227 13.949 1.00 95.31 105 ALA A N 1
ATOM 830 C CA . ALA A 1 105 ? -9.521 -2.921 15.233 1.00 95.31 105 ALA A CA 1
ATOM 831 C C . ALA A 1 105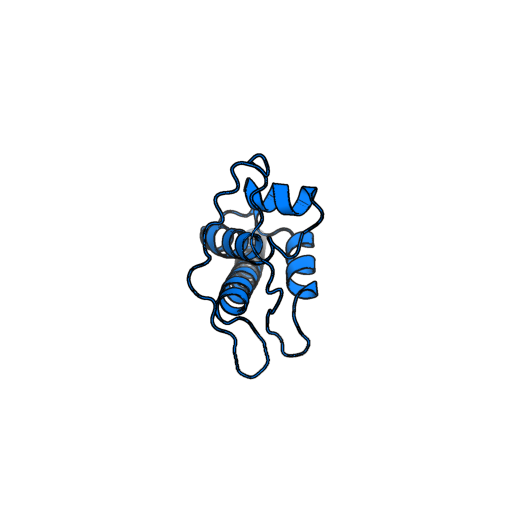 ? -9.476 -1.948 16.427 1.00 95.31 105 ALA A C 1
ATOM 833 O O . ALA A 1 105 ? -10.272 -2.072 17.359 1.00 95.31 105 ALA A O 1
ATOM 834 N N . GLU A 1 106 ? -8.579 -0.958 16.395 1.00 94.19 106 GLU A N 1
ATOM 835 C CA . GLU A 1 106 ? -8.476 0.082 17.428 1.00 94.19 106 GLU A CA 1
ATOM 836 C C . GLU A 1 106 ? -9.754 0.934 17.489 1.00 94.19 106 GLU A C 1
ATOM 838 O O . GLU A 1 106 ? -10.290 1.183 18.570 1.00 94.19 106 GLU A O 1
ATOM 843 N N . LYS A 1 107 ? -10.297 1.321 16.331 1.00 93.12 107 LYS A N 1
ATOM 844 C CA . LYS A 1 107 ? -11.556 2.070 16.229 1.00 93.12 107 LYS A CA 1
ATOM 845 C C . LYS A 1 107 ? -12.741 1.293 16.805 1.00 93.12 107 LYS A C 1
ATOM 847 O O . LYS A 1 107 ? -13.523 1.862 17.567 1.00 93.12 107 LYS A O 1
ATOM 852 N N . GLU A 1 108 ? -12.876 0.009 16.481 1.00 95.06 108 GLU A N 1
ATOM 853 C CA . GLU A 1 108 ? -13.936 -0.845 17.031 1.00 95.06 108 GLU A CA 1
ATOM 854 C C . GLU A 1 108 ? -13.803 -0.995 18.553 1.00 95.06 108 GLU A C 1
ATOM 856 O O . GLU A 1 108 ? -14.788 -0.863 19.285 1.00 95.06 108 GLU A O 1
ATOM 861 N N . HIS A 1 109 ? -12.579 -1.188 19.049 1.00 94.81 109 HIS A N 1
ATOM 862 C CA . HIS A 1 109 ? -12.301 -1.249 20.481 1.00 94.81 109 HIS A CA 1
ATOM 863 C C . HIS A 1 109 ? -12.718 0.047 21.199 1.00 94.81 109 HIS A C 1
ATOM 865 O O . HIS A 1 109 ? -13.445 0.000 22.191 1.00 94.81 109 HIS A O 1
ATOM 871 N N . GLU A 1 110 ? -12.333 1.217 20.675 1.00 94.06 110 GLU A N 1
ATOM 872 C CA . GLU A 1 110 ? -12.731 2.520 21.228 1.00 94.06 110 GLU A CA 1
ATOM 873 C C . GLU A 1 110 ? -14.258 2.716 21.252 1.00 94.06 110 GLU A C 1
ATOM 875 O O . GLU A 1 110 ? -14.802 3.292 22.200 1.00 94.06 110 GLU A O 1
ATOM 880 N N . MET A 1 111 ? -14.969 2.264 20.214 1.00 92.75 111 MET A N 1
ATOM 881 C CA . MET A 1 111 ? -16.431 2.352 20.165 1.00 92.75 111 MET A CA 1
ATOM 882 C C . MET A 1 111 ? -17.091 1.466 21.224 1.00 92.75 111 MET A C 1
ATOM 884 O O . MET A 1 111 ? -18.065 1.889 21.852 1.00 92.75 111 MET A O 1
ATOM 888 N N . ASN A 1 112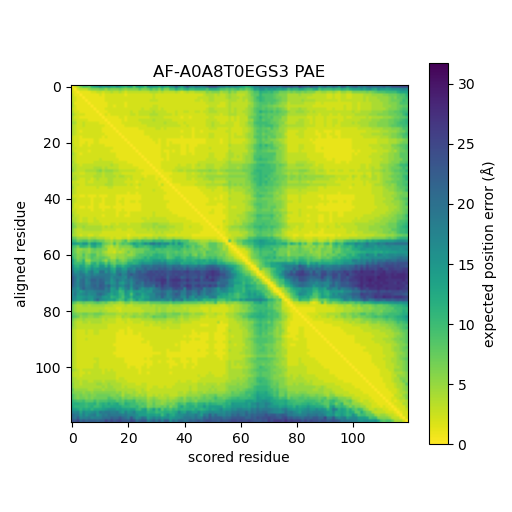 ? -16.569 0.261 21.444 1.00 92.94 112 ASN A N 1
ATOM 889 C CA . ASN A 1 112 ? -17.123 -0.679 22.417 1.00 92.94 112 ASN A CA 1
ATOM 890 C C . ASN A 1 112 ? -16.871 -0.241 23.866 1.00 92.94 112 ASN A C 1
ATOM 892 O O . ASN A 1 112 ? -17.797 -0.287 24.677 1.00 92.94 112 ASN A O 1
ATOM 896 N N . GLU A 1 113 ? -15.692 0.310 24.162 1.00 93.56 113 GLU A N 1
ATOM 897 C CA . GLU A 1 113 ? -15.396 0.946 25.454 1.00 93.56 113 GLU A CA 1
ATOM 898 C C . GLU A 1 113 ? -16.376 2.091 25.764 1.00 93.56 113 GLU A C 1
ATOM 900 O O . GLU A 1 113 ? -16.955 2.161 26.851 1.00 93.56 113 GLU A O 1
ATOM 905 N N . LYS A 1 114 ? -16.643 2.964 24.781 1.00 91.50 114 LYS A N 1
ATOM 906 C CA . LYS A 1 114 ? -17.615 4.058 24.936 1.00 91.50 114 LYS A CA 1
ATOM 907 C C . LYS A 1 114 ? -19.023 3.529 25.200 1.00 91.50 114 LYS A C 1
ATOM 909 O O . LYS A 1 114 ? -19.680 4.020 26.113 1.00 91.50 114 LYS A O 1
ATOM 914 N N . LYS A 1 115 ? -19.487 2.518 24.453 1.00 90.12 115 LYS A N 1
ATOM 915 C CA . LYS A 1 115 ? -20.804 1.890 24.682 1.00 90.12 115 LYS A CA 1
ATOM 916 C C . LYS A 1 115 ? -20.927 1.340 26.106 1.00 90.12 115 LYS A C 1
ATOM 918 O O . LYS A 1 115 ? -21.939 1.588 26.752 1.00 90.12 115 LYS A O 1
ATOM 923 N N . MET A 1 116 ? -19.897 0.657 26.614 1.00 86.00 116 MET A N 1
ATOM 924 C CA . MET A 1 116 ? -19.879 0.163 27.997 1.00 86.00 116 MET A CA 1
ATOM 925 C C . MET A 1 116 ? -19.939 1.291 29.031 1.00 86.00 116 MET A C 1
ATOM 927 O O . MET A 1 116 ? -20.552 1.112 30.082 1.00 86.00 116 MET A O 1
ATOM 931 N N . LEU A 1 117 ? -19.330 2.445 28.746 1.00 84.50 117 LEU A N 1
ATOM 932 C CA . LEU A 1 117 ? -19.391 3.614 29.623 1.00 84.50 117 LEU A CA 1
ATOM 933 C C . LEU A 1 117 ? -20.802 4.225 29.680 1.00 84.50 117 LEU A C 1
ATOM 935 O O . LEU A 1 117 ? -21.224 4.644 30.748 1.00 84.50 117 LEU A O 1
ATOM 939 N N . PHE A 1 118 ? -21.536 4.242 28.562 1.00 78.38 118 PHE A N 1
ATOM 940 C CA . PHE A 1 118 ? -22.909 4.770 28.492 1.00 78.38 118 PHE A CA 1
ATOM 941 C C . PHE A 1 118 ? -23.990 3.804 29.010 1.00 78.38 118 PHE A C 1
ATOM 943 O O . PHE A 1 118 ? -25.141 4.207 29.160 1.00 78.38 118 PHE A O 1
ATOM 950 N N . MET A 1 119 ? -23.648 2.535 29.253 1.00 74.25 119 MET A N 1
ATOM 951 C CA . MET A 1 119 ? -24.547 1.527 29.838 1.00 74.25 119 MET A CA 1
ATOM 952 C C . MET A 1 119 ? -24.417 1.402 31.368 1.00 74.25 119 MET A C 1
ATOM 954 O O . MET A 1 119 ? -25.129 0.593 31.963 1.00 74.25 119 MET A O 1
ATOM 958 N N . LYS A 1 120 ? -23.507 2.160 31.992 1.00 64.00 120 LYS A N 1
ATOM 959 C CA . LYS A 1 120 ? -23.360 2.289 33.450 1.00 64.00 120 LYS A CA 1
ATOM 960 C C . LYS A 1 120 ? -24.044 3.559 33.938 1.00 64.00 120 LYS A C 1
ATOM 962 O O . LYS A 1 120 ? -24.599 3.500 35.055 1.00 64.00 120 LYS A O 1
#

InterPro domains:
  IPR031751 Protein of unknown function DUF4735 [PF15882] (5-100)
  IPR031751 Protein of unknown function DUF4735 [PTHR33539] (6-111)

Radius of gyration: 17.15 Å; Cα contacts (8 Å, |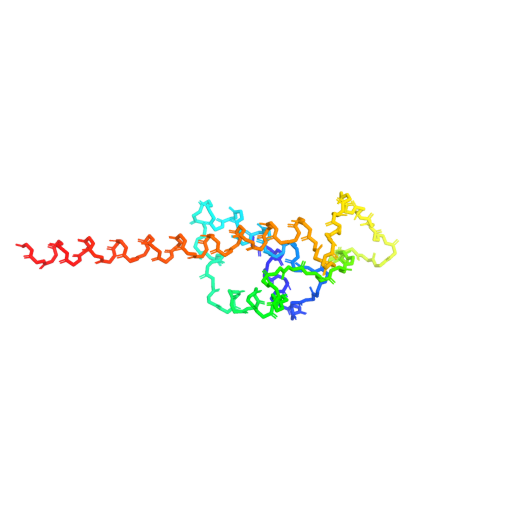Δi|>4): 116; chains: 1; bounding box: 43×36×51 Å

Sequence (120 aa):
MRDAKITELTGFPGSHHDLFMEQIGLCGIWGYKDFNKPEWLDKILEWQEPSGCYASAKKYECFDVPAAMSHTRVKREEKILSDGCLSHETGVALLALVANVRFEAEKEHEMNEKKMLFMK